Protein AF-A0AB38RHS0-F1 (afdb_monomer_lite)

Secondary structure (DSSP, 8-state):
-----EEEEEETTTEEEEEETTEEEEEETT-S-GGG-EEEETTTEEEEEEEETTEEEEEEEEEPTTS-EE--STTSEEEE-GGGHHHHHHHHHHHHHTT-

Foldseek 3Di:
DPPFDWDWADFDPFWIWIDTLQKIWIGGNPDPDPVQIDMDGLVFKDWDWDQDPQGIKIAIAGQDPVRDGDGDGPPRIDHGGNVRVVVVVVVVVVSNVSVD

Structure (mmCIF, N/CA/C/O backbone):
data_AF-A0AB38RHS0-F1
#
_entry.id   AF-A0AB38RHS0-F1
#
loop_
_atom_site.group_PDB
_atom_site.id
_atom_site.type_symbol
_atom_site.label_atom_id
_atom_site.label_alt_id
_atom_site.label_comp_id
_atom_site.label_asym_id
_atom_site.label_entity_id
_atom_site.label_seq_id
_atom_site.pdbx_PDB_ins_code
_atom_site.Cartn_x
_atom_site.Cartn_y
_atom_site.Cartn_z
_atom_site.occupancy
_atom_site.B_iso_or_equiv
_atom_site.auth_seq_id
_atom_site.auth_comp_id
_atom_site.auth_asym_id
_atom_site.auth_atom_id
_atom_site.pdbx_PDB_model_num
ATOM 1 N N . MET A 1 1 ? -4.666 -15.987 -22.564 1.00 50.75 1 MET A N 1
ATOM 2 C CA . MET A 1 1 ? -4.497 -14.606 -22.066 1.00 50.75 1 MET A CA 1
ATOM 3 C C . MET A 1 1 ? -4.471 -14.702 -20.555 1.00 50.75 1 MET A C 1
ATOM 5 O O . MET A 1 1 ? -5.366 -15.345 -20.026 1.00 50.75 1 MET A O 1
ATOM 9 N N . ALA A 1 2 ? -3.442 -14.185 -19.881 1.00 59.91 2 ALA A N 1
ATOM 10 C CA . ALA A 1 2 ? -3.503 -14.080 -18.425 1.00 59.91 2 ALA A CA 1
ATOM 11 C C . ALA A 1 2 ? -4.644 -13.111 -18.089 1.00 59.91 2 ALA A C 1
ATOM 13 O O . ALA A 1 2 ? -4.703 -12.017 -18.653 1.00 59.91 2 ALA A O 1
ATOM 14 N N . GLU A 1 3 ? -5.595 -13.551 -17.271 1.00 74.12 3 GLU A N 1
ATOM 15 C CA . GLU A 1 3 ? -6.709 -12.716 -16.837 1.00 74.12 3 GLU A CA 1
ATOM 16 C C . GLU A 1 3 ? -6.153 -11.484 -16.115 1.00 74.12 3 GLU A C 1
ATOM 18 O O . GLU A 1 3 ? -5.253 -11.591 -15.276 1.00 74.12 3 GLU A O 1
ATOM 23 N N . ARG A 1 4 ? -6.636 -10.293 -16.485 1.00 81.69 4 ARG A N 1
ATOM 24 C CA . ARG A 1 4 ? -6.210 -9.049 -15.845 1.00 81.69 4 ARG A CA 1
ATOM 25 C C . ARG A 1 4 ? -6.693 -9.082 -14.400 1.00 81.69 4 ARG A C 1
ATOM 27 O O . ARG A 1 4 ? -7.875 -8.893 -14.137 1.00 81.69 4 ARG A O 1
ATOM 34 N N . ARG A 1 5 ? -5.774 -9.337 -13.472 1.00 84.69 5 ARG A N 1
ATOM 35 C CA . ARG A 1 5 ? -6.098 -9.417 -12.051 1.00 84.69 5 ARG A CA 1
ATOM 36 C C . ARG A 1 5 ? -6.520 -8.048 -11.528 1.00 84.69 5 ARG A C 1
ATOM 38 O O . ARG A 1 5 ? -5.749 -7.106 -11.647 1.00 84.69 5 ARG A O 1
ATOM 45 N N . TYR A 1 6 ? -7.708 -7.951 -10.949 1.00 93.38 6 TYR A N 1
ATOM 46 C CA . TYR A 1 6 ? -8.202 -6.725 -10.332 1.00 93.38 6 TYR A CA 1
ATOM 47 C C . TYR A 1 6 ? -8.681 -7.022 -8.912 1.00 93.38 6 TYR A C 1
ATOM 49 O O . TYR A 1 6 ? -9.491 -7.928 -8.713 1.00 93.38 6 TYR A O 1
ATOM 57 N N . LEU A 1 7 ? -8.163 -6.288 -7.929 1.00 95.38 7 LEU A N 1
ATOM 58 C CA . LEU A 1 7 ? -8.552 -6.403 -6.524 1.00 95.38 7 LEU A CA 1
ATOM 59 C C . LEU A 1 7 ? -8.528 -5.026 -5.864 1.00 95.38 7 LEU A C 1
ATOM 61 O O . LEU A 1 7 ? -7.585 -4.264 -6.061 1.00 95.38 7 LEU A O 1
ATOM 65 N N . GLU A 1 8 ? -9.525 -4.741 -5.033 1.00 96.38 8 GLU A N 1
ATOM 66 C CA . GLU A 1 8 ? -9.616 -3.507 -4.256 1.00 96.38 8 GLU A CA 1
ATOM 67 C C . GLU A 1 8 ? -9.801 -3.828 -2.769 1.00 96.38 8 GLU A C 1
ATOM 69 O O . GLU A 1 8 ? -10.573 -4.718 -2.407 1.00 96.38 8 GLU A O 1
ATOM 74 N N . VAL A 1 9 ? -9.120 -3.078 -1.901 1.00 96.56 9 VAL A N 1
ATOM 75 C CA . VAL A 1 9 ? -9.391 -3.051 -0.461 1.00 96.56 9 VAL A CA 1
ATOM 76 C C . VAL A 1 9 ? -9.506 -1.608 0.025 1.00 96.56 9 VAL A C 1
ATOM 78 O O . VAL A 1 9 ? -8.705 -0.745 -0.332 1.00 96.56 9 VAL A O 1
ATOM 81 N N . THR A 1 10 ? -10.512 -1.337 0.856 1.00 95.69 10 THR A N 1
ATOM 82 C CA . THR A 1 10 ? -10.663 -0.047 1.545 1.00 95.69 10 THR A CA 1
ATOM 83 C C . THR A 1 10 ? -10.079 -0.149 2.955 1.00 95.69 10 THR A C 1
ATOM 85 O O . THR A 1 10 ? -10.358 -1.102 3.680 1.00 95.69 10 THR A O 1
ATOM 88 N N . VAL A 1 11 ? -9.269 0.836 3.343 1.00 93.19 11 VAL A N 1
ATOM 89 C CA . VAL A 1 11 ? -8.648 0.962 4.666 1.00 93.19 11 VAL A CA 1
ATOM 90 C C . VAL A 1 11 ? -9.215 2.191 5.372 1.00 93.19 11 VAL A C 1
ATOM 92 O O . VAL A 1 11 ? -9.113 3.318 4.876 1.00 93.19 11 VAL A O 1
ATOM 95 N N . GLY A 1 12 ? -9.800 1.979 6.552 1.00 89.88 12 GLY A N 1
ATOM 96 C CA . GLY A 1 12 ? -10.559 3.008 7.252 1.00 89.88 12 GLY A CA 1
ATOM 97 C C . GLY A 1 12 ? -11.711 3.528 6.391 1.00 89.88 12 GLY A C 1
ATOM 98 O O . GLY A 1 12 ? -12.413 2.758 5.739 1.00 89.88 12 GLY A O 1
ATOM 99 N N . THR A 1 13 ? -11.906 4.846 6.373 1.00 88.06 13 THR A N 1
ATOM 100 C CA . THR A 1 13 ? -13.009 5.476 5.627 1.00 88.06 13 THR A CA 1
ATOM 101 C C . THR A 1 13 ? -12.611 5.962 4.232 1.00 88.06 13 THR A C 1
ATOM 103 O O . THR A 1 13 ? -13.471 6.093 3.361 1.00 88.06 13 THR A O 1
ATOM 106 N N . ASN A 1 14 ? -11.323 6.253 4.014 1.00 90.50 14 ASN A N 1
ATOM 107 C CA . ASN A 1 14 ? -10.900 7.113 2.904 1.00 90.50 14 ASN A CA 1
ATOM 108 C C . ASN A 1 14 ? -9.812 6.510 2.015 1.00 90.50 14 ASN A C 1
ATOM 110 O O . ASN A 1 14 ? -9.664 6.960 0.883 1.00 90.50 14 ASN A O 1
ATOM 114 N N . ILE A 1 15 ? -9.044 5.527 2.490 1.00 93.50 15 ILE A N 1
ATOM 115 C CA . ILE A 1 15 ? -7.931 4.983 1.709 1.00 93.50 15 ILE A CA 1
ATOM 116 C C . ILE A 1 15 ? -8.419 3.788 0.901 1.00 93.50 15 ILE A C 1
ATOM 118 O O . ILE A 1 15 ? -9.018 2.870 1.452 1.00 93.50 15 ILE A O 1
ATOM 122 N N . VAL A 1 16 ? -8.139 3.786 -0.397 1.00 94.25 16 VAL A N 1
ATOM 123 C CA . VAL A 1 16 ? -8.438 2.671 -1.298 1.00 94.25 16 VAL A CA 1
ATOM 124 C C . VAL A 1 16 ? -7.132 2.172 -1.891 1.00 94.25 16 VAL A C 1
ATOM 126 O O . VAL A 1 16 ? -6.357 2.955 -2.436 1.00 94.25 16 VAL A O 1
ATOM 129 N N . MET A 1 17 ? -6.882 0.874 -1.777 1.00 95.44 17 MET A N 1
ATOM 130 C CA . MET A 1 17 ? -5.727 0.214 -2.368 1.00 95.44 17 MET A CA 1
ATOM 131 C C . MET A 1 17 ? -6.206 -0.703 -3.484 1.00 95.44 17 MET A C 1
ATOM 133 O O . MET A 1 17 ? -7.088 -1.532 -3.264 1.00 95.44 17 MET A O 1
ATOM 137 N N . VAL A 1 18 ? -5.620 -0.556 -4.666 1.00 96.19 18 VAL A N 1
ATOM 138 C CA . VAL A 1 18 ? -5.995 -1.313 -5.862 1.00 96.19 18 VAL A CA 1
ATOM 139 C C . VAL A 1 18 ? -4.786 -2.091 -6.352 1.00 96.19 18 VAL A C 1
ATOM 141 O O . VAL A 1 18 ? -3.700 -1.533 -6.480 1.00 96.19 18 VAL A O 1
ATOM 144 N N . LEU A 1 19 ? -4.972 -3.378 -6.621 1.00 96.38 19 LEU A N 1
ATOM 145 C CA . LEU A 1 19 ? -4.077 -4.178 -7.442 1.00 96.38 19 LEU A CA 1
ATOM 146 C C . LEU A 1 19 ? -4.725 -4.286 -8.818 1.00 96.38 19 LEU A C 1
ATOM 148 O O . LEU A 1 19 ? -5.733 -4.970 -8.979 1.00 96.38 19 LEU A O 1
ATOM 152 N N . ASP A 1 20 ? -4.128 -3.618 -9.794 1.00 94.50 20 ASP A N 1
ATOM 153 C CA . ASP A 1 20 ? -4.518 -3.678 -11.193 1.00 94.50 20 ASP A CA 1
ATOM 154 C C . ASP A 1 20 ? -3.389 -4.320 -12.001 1.00 94.50 20 ASP A C 1
ATOM 156 O O . ASP A 1 20 ? -2.357 -3.713 -12.301 1.00 94.50 20 ASP A O 1
ATOM 160 N N . HIS A 1 21 ? -3.579 -5.596 -12.318 1.00 92.38 21 HIS A N 1
ATOM 161 C CA . HIS A 1 21 ? -2.643 -6.480 -12.992 1.00 92.38 21 HIS A CA 1
ATOM 162 C C . HIS A 1 21 ? -1.297 -6.585 -12.262 1.00 92.38 21 HIS A C 1
ATOM 164 O O . HIS A 1 21 ? -1.102 -7.467 -11.430 1.00 92.38 21 HIS A O 1
ATOM 170 N N . ARG A 1 22 ? -0.369 -5.675 -12.567 1.00 94.50 22 ARG A N 1
ATOM 171 C CA . ARG A 1 22 ? 0.990 -5.615 -12.010 1.00 94.50 22 ARG A CA 1
ATOM 172 C C . ARG A 1 22 ? 1.288 -4.293 -11.318 1.00 94.50 22 ARG A C 1
ATOM 174 O O . ARG A 1 22 ? 2.443 -3.965 -11.047 1.00 94.50 22 ARG A O 1
ATOM 181 N N . THR A 1 23 ? 0.261 -3.511 -11.032 1.00 94.56 23 THR A N 1
ATOM 182 C CA . THR A 1 23 ? 0.400 -2.198 -10.425 1.00 94.56 23 THR A CA 1
ATOM 183 C C . THR A 1 23 ? -0.425 -2.130 -9.154 1.00 94.56 23 THR A C 1
ATOM 185 O O . THR A 1 23 ? -1.597 -2.486 -9.149 1.00 94.56 23 THR A O 1
ATOM 188 N N . VAL A 1 24 ? 0.208 -1.680 -8.074 1.00 94.81 24 VAL A N 1
ATOM 189 C CA . VAL A 1 24 ? -0.464 -1.309 -6.833 1.00 94.81 24 VAL A CA 1
ATOM 190 C C . VAL A 1 24 ? -0.643 0.195 -6.825 1.00 94.81 24 VAL A C 1
ATOM 192 O O . VAL A 1 24 ? 0.325 0.935 -7.010 1.00 94.81 24 VAL A O 1
ATOM 195 N N . GLU A 1 25 ? -1.863 0.636 -6.577 1.00 93.69 25 GLU A N 1
ATOM 196 C CA . GLU A 1 25 ? -2.238 2.038 -6.471 1.00 93.69 25 GLU A CA 1
ATOM 197 C C . GLU A 1 25 ? -2.858 2.302 -5.106 1.00 93.69 25 GLU A C 1
ATOM 199 O O . GLU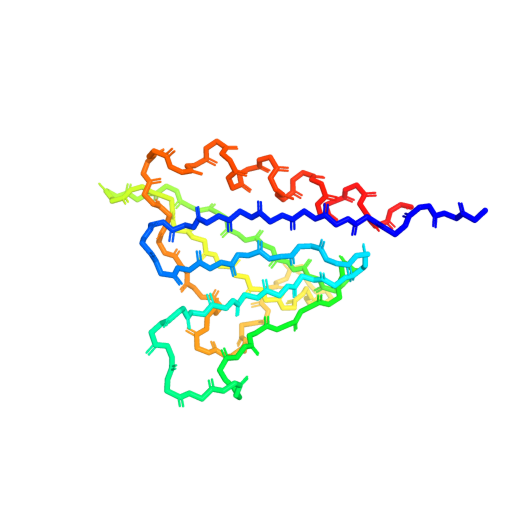 A 1 25 ? -3.608 1.478 -4.585 1.00 93.69 25 GLU A O 1
ATOM 204 N N . VAL A 1 26 ? -2.540 3.451 -4.519 1.00 93.38 26 VAL A N 1
ATOM 205 C CA . VAL A 1 26 ? -3.110 3.897 -3.249 1.00 93.38 26 VAL A CA 1
ATOM 206 C C . VAL A 1 26 ? -3.744 5.263 -3.458 1.00 93.38 26 VAL A C 1
ATOM 208 O O . VAL A 1 26 ? -3.054 6.246 -3.738 1.00 93.38 26 VAL A O 1
ATOM 211 N N . PHE A 1 27 ? -5.062 5.303 -3.299 1.00 91.31 27 PHE A N 1
ATOM 212 C CA . PHE A 1 27 ? -5.905 6.482 -3.422 1.00 91.31 27 PHE A CA 1
ATOM 213 C C . PHE A 1 27 ? -6.363 6.949 -2.042 1.00 91.31 27 PHE A C 1
ATOM 215 O O . PHE A 1 27 ? -6.636 6.137 -1.158 1.00 91.31 27 PHE A O 1
ATOM 222 N N . ASP A 1 28 ? -6.508 8.260 -1.877 1.00 89.31 28 ASP A N 1
ATOM 223 C CA . ASP A 1 28 ? -7.227 8.857 -0.756 1.00 89.31 28 ASP A CA 1
ATOM 224 C C . ASP A 1 28 ? -8.465 9.570 -1.308 1.00 89.31 28 ASP A C 1
ATOM 226 O O . ASP A 1 28 ? -8.350 10.509 -2.093 1.00 89.31 28 ASP A O 1
ATOM 230 N N . ARG A 1 29 ? -9.656 9.126 -0.897 1.00 88.12 29 ARG A N 1
ATOM 231 C CA . ARG A 1 29 ? -10.956 9.696 -1.296 1.00 88.12 29 ARG A CA 1
ATOM 232 C C . ARG A 1 29 ? -11.131 11.152 -0.865 1.00 88.12 29 ARG A C 1
ATOM 234 O O . ARG A 1 29 ? -12.048 11.814 -1.336 1.00 88.12 29 ARG A O 1
ATOM 241 N N . THR A 1 30 ? -10.281 11.634 0.035 1.00 86.88 30 THR A N 1
ATOM 242 C CA . THR A 1 30 ? -10.272 13.020 0.510 1.00 86.88 30 THR A CA 1
ATOM 243 C C . THR A 1 30 ? -9.185 13.876 -0.132 1.00 86.88 30 THR A C 1
ATOM 245 O O . THR A 1 30 ? -9.144 15.078 0.124 1.00 86.88 30 THR A O 1
ATOM 248 N N . ALA A 1 31 ? -8.318 13.291 -0.969 1.00 83.44 31 ALA A N 1
ATOM 249 C CA . ALA A 1 31 ? -7.292 14.047 -1.675 1.00 83.44 31 ALA A CA 1
ATOM 250 C C . ALA A 1 31 ? -7.926 15.084 -2.610 1.00 83.44 31 ALA A C 1
ATOM 252 O O . ALA A 1 31 ? -8.864 14.793 -3.353 1.00 83.44 31 ALA A O 1
ATOM 253 N N . ALA A 1 32 ? -7.370 16.295 -2.606 1.00 78.50 32 ALA A N 1
ATOM 254 C CA . ALA A 1 32 ? -7.828 17.386 -3.464 1.00 78.50 32 ALA A CA 1
ATOM 255 C C . ALA A 1 32 ? -7.325 17.254 -4.916 1.00 78.50 32 ALA A C 1
ATOM 257 O O . ALA A 1 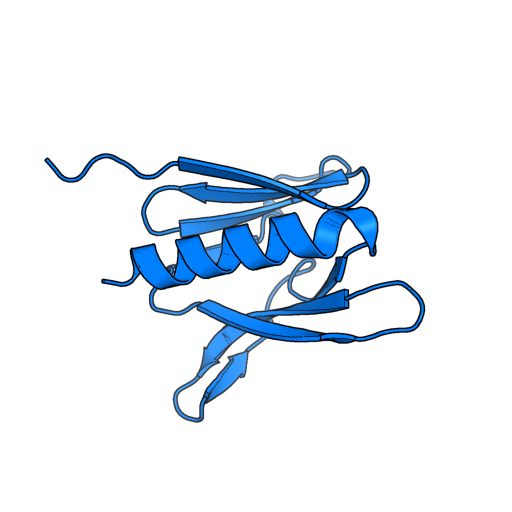32 ? -7.786 17.978 -5.797 1.00 78.50 32 ALA A O 1
ATOM 258 N N . SER A 1 33 ? -6.367 16.353 -5.170 1.00 74.12 33 SER A N 1
ATOM 259 C CA . SER A 1 33 ? -5.735 16.155 -6.474 1.00 74.12 33 SER A CA 1
ATOM 260 C C . SER A 1 33 ? -5.393 14.689 -6.737 1.00 74.12 33 SER A C 1
ATOM 262 O O . SER A 1 33 ? -4.962 13.954 -5.849 1.00 74.12 33 SER A O 1
ATOM 264 N N . THR A 1 34 ? -5.488 14.282 -8.003 1.00 71.69 34 THR A N 1
ATOM 265 C CA . THR A 1 34 ? -5.062 12.960 -8.489 1.00 71.69 34 THR A CA 1
ATOM 266 C C . THR A 1 34 ? -3.541 12.785 -8.507 1.00 71.69 34 THR A C 1
ATOM 268 O O . THR A 1 34 ? -3.058 11.657 -8.567 1.00 71.69 34 THR A O 1
ATOM 271 N N . SER A 1 35 ? -2.765 13.869 -8.395 1.00 69.94 35 SER A N 1
ATOM 272 C CA . SER A 1 35 ? -1.302 13.808 -8.250 1.00 69.94 35 SER A CA 1
ATOM 273 C C . SER A 1 35 ? -0.844 13.186 -6.924 1.00 69.94 35 SER A C 1
ATOM 275 O O . SER A 1 35 ? 0.342 12.929 -6.745 1.00 69.94 35 SER A O 1
ATOM 277 N N . GLU A 1 36 ? -1.764 12.965 -5.982 1.00 72.44 36 GLU A N 1
ATOM 278 C CA . GLU A 1 36 ? -1.488 12.346 -4.681 1.00 72.44 36 GLU A CA 1
ATOM 279 C C . GLU A 1 36 ? -1.615 10.815 -4.692 1.00 72.44 36 GLU A C 1
ATOM 281 O O . GLU A 1 36 ? -1.367 10.172 -3.669 1.00 72.44 36 GLU A O 1
ATOM 286 N N . VAL A 1 37 ? -1.973 10.225 -5.840 1.00 84.25 37 VAL A N 1
ATOM 287 C CA . VAL A 1 37 ? -2.021 8.771 -6.013 1.00 84.25 37 VAL A CA 1
ATOM 288 C C . VAL A 1 37 ? -0.604 8.219 -6.013 1.00 84.25 37 VAL A C 1
ATOM 290 O O . VAL A 1 37 ? 0.227 8.573 -6.851 1.00 84.25 37 VAL A O 1
ATOM 293 N N . ALA A 1 38 ? -0.333 7.317 -5.076 1.00 89.38 38 ALA A N 1
ATOM 294 C CA . ALA A 1 38 ? 0.936 6.614 -5.024 1.00 89.38 38 ALA A CA 1
ATOM 295 C C . ALA A 1 38 ? 0.820 5.290 -5.785 1.00 89.38 38 ALA A C 1
ATOM 297 O O . ALA A 1 38 ? -0.149 4.550 -5.607 1.00 89.38 38 ALA A O 1
ATOM 298 N N . ARG A 1 39 ? 1.797 5.005 -6.649 1.00 91.50 39 ARG A N 1
ATOM 299 C CA . ARG A 1 39 ? 1.765 3.865 -7.566 1.00 91.50 39 ARG A CA 1
ATOM 300 C C . ARG A 1 39 ? 3.089 3.113 -7.545 1.00 91.50 39 ARG A C 1
ATOM 302 O O . ARG A 1 39 ? 4.151 3.726 -7.637 1.00 91.50 39 ARG A O 1
ATOM 309 N N . TRP A 1 40 ? 3.017 1.785 -7.507 1.00 93.19 40 TRP A N 1
ATOM 310 C CA . TRP A 1 40 ? 4.178 0.897 -7.550 1.00 93.19 40 TRP A CA 1
ATOM 311 C C . TRP A 1 40 ? 3.941 -0.283 -8.484 1.00 93.19 40 TRP A C 1
ATOM 313 O O . TRP A 1 40 ? 2.849 -0.842 -8.529 1.00 93.19 40 TRP A O 1
ATOM 323 N N . HIS A 1 41 ? 4.981 -0.711 -9.197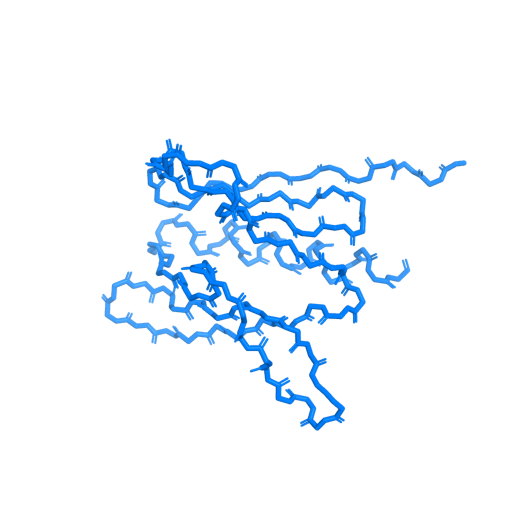 1.00 93.81 41 HIS A N 1
ATOM 324 C CA . HIS A 1 41 ? 4.957 -1.995 -9.895 1.00 93.81 41 HIS A CA 1
ATOM 325 C C . HIS A 1 41 ? 5.193 -3.137 -8.895 1.00 93.81 41 HIS A C 1
ATOM 327 O O . HIS A 1 41 ? 6.026 -3.004 -7.995 1.00 93.81 41 HIS A O 1
ATOM 333 N N . VAL A 1 42 ? 4.504 -4.272 -9.051 1.00 93.69 42 VAL A N 1
ATOM 334 C CA . VAL A 1 42 ? 4.592 -5.410 -8.113 1.00 93.69 42 VAL A CA 1
ATOM 335 C C . VAL A 1 42 ? 6.003 -5.986 -7.976 1.00 93.69 42 VAL A C 1
ATOM 337 O O . VAL A 1 42 ? 6.337 -6.509 -6.913 1.00 93.69 42 VAL A O 1
ATOM 340 N N . GLU A 1 43 ? 6.849 -5.857 -9.002 1.00 92.50 43 GLU A N 1
ATOM 341 C CA . GLU A 1 43 ? 8.251 -6.308 -8.960 1.00 92.50 43 GLU A CA 1
ATOM 342 C C . GLU A 1 43 ? 9.131 -5.415 -8.078 1.00 92.50 43 GLU A C 1
ATOM 344 O O . GLU A 1 43 ? 10.089 -5.892 -7.474 1.00 92.50 43 GLU A O 1
ATOM 349 N N . HIS A 1 44 ? 8.797 -4.128 -7.966 1.00 90.44 44 HIS A N 1
ATOM 350 C CA . HIS A 1 44 ? 9.608 -3.146 -7.243 1.00 90.44 44 HIS A CA 1
ATOM 351 C C . HIS A 1 44 ? 8.996 -2.751 -5.902 1.00 90.44 44 HIS A C 1
ATOM 353 O O . HIS A 1 44 ? 9.635 -2.037 -5.143 1.00 90.44 44 HIS A O 1
ATOM 359 N N . ILE A 1 45 ? 7.779 -3.188 -5.572 1.00 92.44 45 ILE A N 1
ATOM 360 C CA . ILE A 1 45 ? 7.137 -2.814 -4.309 1.00 92.44 45 ILE A CA 1
ATOM 361 C C . ILE A 1 45 ? 7.772 -3.543 -3.112 1.00 92.44 45 ILE A C 1
ATOM 363 O O . ILE A 1 45 ? 8.010 -4.755 -3.122 1.00 92.44 45 ILE A O 1
ATOM 367 N N . ALA A 1 46 ? 7.999 -2.811 -2.029 1.00 92.50 46 ALA A N 1
ATOM 368 C CA . ALA A 1 46 ? 8.288 -3.347 -0.710 1.00 92.50 46 ALA A CA 1
ATOM 369 C C . ALA A 1 46 ? 7.266 -2.825 0.297 1.00 92.50 46 ALA A C 1
ATOM 371 O O . ALA A 1 46 ? 6.832 -1.674 0.238 1.00 92.50 46 ALA A O 1
ATOM 372 N N . VAL A 1 47 ? 6.891 -3.699 1.227 1.00 92.94 47 VAL A N 1
ATOM 373 C CA . VAL A 1 47 ? 5.887 -3.420 2.249 1.00 92.94 47 VAL A CA 1
ATOM 374 C C . VAL A 1 47 ? 6.444 -3.865 3.586 1.00 92.94 47 VAL A C 1
ATOM 376 O O . VAL A 1 47 ? 6.941 -4.982 3.722 1.00 92.94 47 VAL A O 1
ATOM 379 N N . LYS A 1 48 ? 6.356 -2.988 4.581 1.00 92.69 48 LYS A N 1
ATOM 380 C CA . LYS A 1 48 ? 6.688 -3.290 5.969 1.00 92.69 48 LYS A CA 1
ATOM 381 C C . LYS A 1 48 ? 5.469 -3.037 6.828 1.00 92.69 48 LYS A C 1
ATOM 383 O O . LYS A 1 48 ? 4.946 -1.929 6.847 1.00 92.69 48 LYS A O 1
ATOM 388 N N . ALA A 1 49 ? 5.064 -4.056 7.567 1.00 92.38 49 ALA A N 1
ATOM 389 C CA . ALA A 1 49 ? 3.973 -3.977 8.516 1.00 92.38 49 ALA A CA 1
ATOM 390 C C . ALA A 1 49 ? 4.531 -4.057 9.941 1.00 92.38 49 ALA A C 1
ATOM 392 O O . ALA A 1 49 ? 5.384 -4.896 10.235 1.00 92.38 49 ALA A O 1
ATOM 393 N N . LYS A 1 50 ? 4.088 -3.161 10.822 1.00 92.69 50 LYS A N 1
ATOM 394 C CA . LYS A 1 50 ? 4.435 -3.171 12.246 1.00 92.69 50 LYS A CA 1
ATOM 395 C C . LYS A 1 50 ? 3.172 -2.992 13.087 1.00 92.69 50 LYS A C 1
ATOM 397 O O . LYS A 1 50 ? 2.461 -2.013 12.856 1.00 92.69 50 LYS A O 1
ATOM 402 N N . PRO A 1 51 ? 2.913 -3.855 14.081 1.00 91.62 51 PRO A N 1
ATOM 403 C CA . PRO A 1 51 ? 1.840 -3.622 15.041 1.00 91.62 51 PRO A CA 1
ATOM 404 C C . PRO A 1 51 ? 2.004 -2.275 15.753 1.00 91.62 51 PRO A C 1
ATOM 406 O O . PRO A 1 51 ? 3.122 -1.818 16.013 1.00 91.62 51 PRO A O 1
ATOM 409 N N . SER A 1 52 ? 0.888 -1.638 16.080 1.00 89.94 52 SER A N 1
ATOM 410 C CA . SER A 1 52 ? 0.820 -0.380 16.819 1.00 89.94 52 SER A CA 1
ATOM 411 C C . SER A 1 52 ? -0.396 -0.378 17.752 1.00 89.94 52 SER A C 1
ATOM 413 O O . SER A 1 52 ? -1.259 -1.247 17.669 1.00 89.94 52 SER A O 1
ATOM 415 N N . LYS A 1 53 ? -0.494 0.620 18.640 1.00 86.56 53 LYS A N 1
ATOM 416 C CA . LYS A 1 53 ? -1.649 0.759 19.548 1.00 86.56 53 LYS A CA 1
ATOM 417 C C . LYS A 1 53 ? -2.977 1.000 18.815 1.00 86.56 53 LYS A C 1
ATOM 419 O O . LYS A 1 53 ? -4.026 0.783 19.403 1.00 86.56 53 LYS A O 1
ATOM 424 N N . SER A 1 54 ? -2.927 1.470 17.569 1.00 86.19 54 SER A N 1
ATOM 425 C CA . SER A 1 54 ? -4.086 1.841 16.749 1.00 86.19 54 SER A CA 1
ATOM 426 C C . SER A 1 54 ? -4.302 0.896 15.559 1.00 86.19 54 SER A C 1
ATOM 428 O O . SER A 1 54 ? -4.874 1.314 14.558 1.00 86.19 54 SER A O 1
ATOM 430 N N . GLY A 1 55 ? -3.790 -0.337 15.638 1.00 89.69 55 GLY A N 1
ATOM 431 C CA . GLY A 1 55 ? -3.809 -1.321 14.550 1.00 89.69 55 GLY A CA 1
ATOM 432 C C . GLY A 1 55 ? -2.441 -1.483 13.894 1.00 89.69 55 GLY A C 1
ATOM 433 O O . GLY A 1 55 ? -1.407 -1.382 14.562 1.00 89.69 55 GLY A O 1
ATOM 434 N N . LEU A 1 56 ? -2.392 -1.685 12.584 1.00 92.69 56 LEU A N 1
ATOM 435 C CA . LEU A 1 56 ? -1.170 -2.024 11.859 1.00 92.69 56 LEU A CA 1
ATOM 436 C C . LEU A 1 56 ? -0.588 -0.802 11.135 1.00 92.69 56 LEU A C 1
ATOM 438 O O . LEU A 1 56 ? -1.202 -0.233 10.235 1.00 92.69 56 LEU A O 1
ATOM 442 N N . LYS A 1 57 ? 0.639 -0.403 11.483 1.00 93.38 57 LYS A N 1
ATOM 443 C CA . LYS A 1 57 ? 1.376 0.611 10.723 1.00 93.38 57 LYS A CA 1
ATOM 444 C C . LYS A 1 57 ? 2.002 -0.037 9.494 1.00 93.38 57 LYS A C 1
ATOM 446 O O . LYS A 1 57 ? 2.927 -0.843 9.617 1.00 93.38 57 LYS A O 1
ATOM 451 N N . LEU A 1 58 ? 1.529 0.353 8.320 1.00 93.31 58 LEU A N 1
ATOM 452 C CA . LEU A 1 58 ? 2.093 -0.031 7.036 1.00 93.31 58 LEU A CA 1
ATOM 453 C C . LEU A 1 58 ? 3.051 1.030 6.514 1.00 93.31 58 LEU A C 1
ATOM 455 O O . LEU A 1 58 ? 2.791 2.229 6.594 1.00 93.31 58 LEU A O 1
ATOM 459 N N . THR A 1 59 ? 4.142 0.576 5.915 1.00 93.56 59 THR A N 1
ATOM 460 C CA . THR A 1 59 ? 5.034 1.383 5.091 1.00 93.56 59 THR A CA 1
ATOM 461 C C . THR A 1 59 ? 5.163 0.724 3.727 1.00 93.56 59 THR A C 1
ATOM 463 O O . THR A 1 59 ? 5.513 -0.452 3.658 1.00 93.56 59 THR A O 1
ATOM 466 N N . ILE A 1 60 ? 4.872 1.470 2.666 1.00 93.06 60 ILE A N 1
ATOM 467 C CA . ILE A 1 60 ? 4.874 1.026 1.271 1.00 93.06 60 ILE A CA 1
ATOM 468 C C . ILE A 1 60 ? 5.888 1.880 0.513 1.00 93.06 60 ILE A C 1
ATOM 470 O O . ILE A 1 60 ? 5.921 3.100 0.666 1.00 93.06 60 ILE A O 1
ATOM 474 N N . GLY A 1 61 ? 6.726 1.254 -0.300 1.00 93.00 61 GLY A N 1
ATOM 475 C CA . GLY A 1 61 ? 7.720 1.970 -1.086 1.00 93.00 61 GLY A CA 1
ATOM 476 C C . GLY A 1 61 ? 8.380 1.091 -2.133 1.00 93.00 61 GLY A C 1
ATOM 477 O O . GLY A 1 61 ? 7.959 -0.040 -2.367 1.00 93.00 61 GLY A O 1
ATOM 478 N N . ASN A 1 62 ? 9.437 1.612 -2.747 1.00 91.44 62 ASN A N 1
ATOM 479 C CA . ASN A 1 62 ? 10.284 0.830 -3.637 1.00 91.44 62 ASN A CA 1
ATOM 480 C C . ASN A 1 62 ? 11.245 -0.036 -2.819 1.00 91.44 62 ASN A C 1
ATOM 482 O O . ASN A 1 62 ? 11.859 0.438 -1.863 1.00 91.44 62 ASN A O 1
ATOM 486 N N . ARG A 1 63 ? 11.402 -1.292 -3.221 1.00 90.19 63 ARG A N 1
ATOM 487 C CA . ARG A 1 63 ? 12.467 -2.179 -2.774 1.00 90.19 63 ARG A CA 1
ATOM 488 C C . ARG A 1 63 ? 13.785 -1.693 -3.361 1.00 90.19 63 ARG A C 1
ATOM 490 O O . ARG A 1 63 ? 13.901 -1.542 -4.575 1.00 90.19 63 ARG A O 1
ATOM 497 N N . LEU A 1 64 ? 14.763 -1.462 -2.499 1.00 88.62 64 LEU A N 1
ATOM 498 C CA . LEU A 1 64 ? 16.136 -1.173 -2.890 1.00 88.62 64 LEU A CA 1
ATOM 499 C C . LEU A 1 64 ? 16.966 -2.462 -2.962 1.00 88.62 64 LEU A C 1
ATOM 501 O O . LEU A 1 64 ? 16.531 -3.525 -2.523 1.00 88.62 64 LEU A O 1
ATOM 505 N N . ALA A 1 65 ? 18.165 -2.369 -3.541 1.00 88.44 65 ALA A N 1
ATOM 506 C CA . ALA A 1 65 ? 19.058 -3.515 -3.734 1.00 88.44 65 ALA A CA 1
ATOM 507 C C . ALA A 1 65 ? 19.538 -4.157 -2.416 1.00 88.44 65 ALA A C 1
ATOM 509 O O . ALA A 1 65 ? 19.937 -5.315 -2.411 1.00 88.44 65 ALA A O 1
ATOM 510 N N . ASP A 1 66 ? 19.491 -3.416 -1.309 1.00 90.19 66 ASP A N 1
ATOM 511 C CA . ASP A 1 66 ? 19.821 -3.865 0.048 1.00 90.19 66 ASP A CA 1
ATOM 512 C C . ASP A 1 66 ? 18.584 -4.339 0.841 1.00 90.19 66 ASP A C 1
ATOM 514 O O . ASP A 1 66 ? 18.618 -4.400 2.070 1.00 90.19 66 ASP A O 1
ATOM 518 N N . ASP A 1 67 ? 17.471 -4.614 0.150 1.00 81.31 67 ASP A N 1
ATOM 519 C CA . ASP A 1 67 ? 16.148 -4.924 0.713 1.00 81.31 67 ASP A CA 1
ATOM 520 C C . ASP A 1 67 ? 15.540 -3.823 1.603 1.00 81.31 67 ASP A C 1
ATOM 522 O O . ASP A 1 67 ? 14.472 -4.008 2.204 1.00 81.31 67 ASP A O 1
ATOM 526 N N . SER A 1 68 ? 16.156 -2.639 1.662 1.00 87.12 68 SER A N 1
ATOM 527 C CA . SER A 1 68 ? 15.551 -1.488 2.320 1.00 87.12 68 SER A CA 1
ATOM 528 C C . SER A 1 68 ? 14.385 -0.925 1.497 1.00 87.12 68 SER A C 1
ATOM 530 O O . SER A 1 68 ? 14.184 -1.247 0.321 1.00 87.12 68 SER A O 1
ATOM 532 N N . ILE A 1 69 ? 13.553 -0.108 2.149 1.00 90.12 69 ILE A N 1
ATOM 533 C CA . ILE A 1 69 ? 12.359 0.477 1.534 1.00 90.12 69 ILE A CA 1
ATOM 534 C C . ILE A 1 69 ? 12.604 1.962 1.299 1.00 90.12 69 ILE A C 1
ATOM 536 O O . ILE A 1 69 ? 12.657 2.743 2.250 1.00 90.12 69 ILE A O 1
ATOM 540 N N . ALA A 1 70 ? 12.686 2.355 0.031 1.00 87.81 70 ALA A N 1
ATOM 541 C CA . ALA A 1 70 ? 12.641 3.748 -0.377 1.00 87.81 70 ALA A CA 1
ATOM 542 C C . ALA A 1 70 ? 11.192 4.237 -0.396 1.00 87.81 70 ALA A C 1
ATOM 544 O O . ALA A 1 70 ? 10.380 3.859 -1.243 1.00 87.81 70 ALA A O 1
ATOM 545 N N . VAL A 1 71 ? 10.881 5.099 0.561 1.00 84.25 71 VAL A N 1
ATOM 546 C CA . VAL A 1 71 ? 9.583 5.750 0.705 1.00 84.25 71 VAL A CA 1
ATOM 547 C C . VAL A 1 71 ? 9.588 7.037 -0.117 1.00 84.25 71 VAL A C 1
ATOM 549 O O . VAL A 1 71 ? 10.383 7.936 0.143 1.00 84.25 71 VAL A O 1
ATOM 552 N N . ALA A 1 72 ? 8.678 7.139 -1.083 1.00 68.00 72 ALA A N 1
ATOM 553 C CA . ALA A 1 72 ? 8.417 8.367 -1.823 1.00 68.00 72 ALA A CA 1
ATOM 554 C C . ALA A 1 72 ? 6.902 8.584 -1.930 1.00 68.00 72 ALA A C 1
ATOM 556 O O . ALA A 1 72 ? 6.167 7.675 -2.311 1.00 68.00 72 ALA A O 1
ATOM 557 N N . GLY A 1 73 ? 6.448 9.791 -1.589 1.00 66.44 73 GLY A N 1
ATOM 558 C CA . GLY A 1 73 ? 5.054 10.212 -1.731 1.00 66.44 73 GLY A CA 1
ATOM 559 C C . GLY A 1 73 ? 4.234 10.218 -0.429 1.00 66.44 73 GLY A C 1
ATOM 560 O O . GLY A 1 73 ? 4.598 9.575 0.559 1.00 66.44 73 GLY A O 1
ATOM 561 N N . PRO A 1 74 ? 3.101 10.947 -0.422 1.00 67.62 74 PRO A N 1
ATOM 562 C CA . PRO A 1 74 ? 2.299 11.219 0.776 1.00 67.62 74 PRO A CA 1
ATOM 563 C C . PRO A 1 74 ? 1.648 9.975 1.403 1.00 67.62 74 PRO A C 1
ATOM 565 O O . PRO A 1 74 ? 1.230 10.021 2.557 1.00 67.62 74 PRO A O 1
ATOM 568 N N . ARG A 1 75 ? 1.570 8.851 0.676 1.00 77.56 75 ARG A N 1
ATOM 569 C CA . ARG A 1 75 ? 0.851 7.626 1.090 1.00 77.56 75 ARG A CA 1
ATOM 570 C C . ARG A 1 75 ? 1.740 6.405 1.272 1.00 77.56 75 ARG A C 1
ATOM 572 O O . ARG A 1 75 ? 1.264 5.279 1.362 1.00 77.56 75 ARG A O 1
ATOM 579 N N . ALA A 1 76 ? 3.037 6.639 1.396 1.00 81.62 76 ALA A N 1
ATOM 580 C CA . ALA A 1 76 ? 4.004 5.601 1.702 1.00 81.6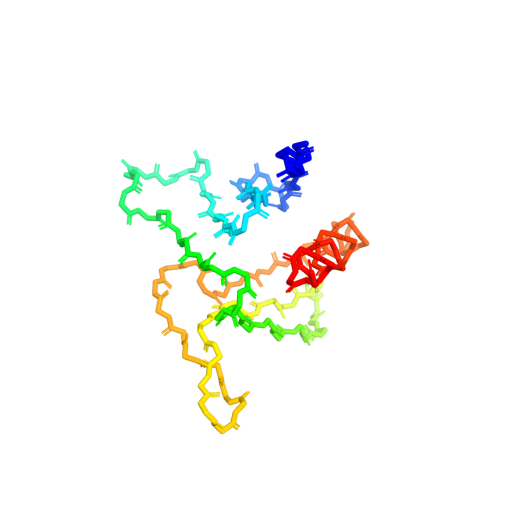2 76 ALA A CA 1
ATOM 581 C C . ALA A 1 76 ? 3.943 5.118 3.164 1.00 81.62 76 ALA A C 1
ATOM 583 O O . ALA A 1 76 ? 4.577 4.123 3.498 1.00 81.62 76 ALA A O 1
ATOM 584 N N . SER A 1 77 ? 3.195 5.783 4.054 1.00 88.12 77 SER A N 1
ATOM 585 C CA . SER A 1 77 ? 2.924 5.297 5.411 1.00 88.12 77 SER A CA 1
ATOM 586 C C . SER A 1 77 ? 1.437 5.414 5.729 1.00 88.12 77 SER A C 1
ATOM 588 O O . SER A 1 77 ? 0.868 6.496 5.624 1.00 88.12 77 SER A O 1
ATOM 590 N N . LEU A 1 78 ? 0.827 4.313 6.163 1.00 90.44 78 LEU A N 1
ATOM 591 C CA . LEU A 1 78 ? -0.600 4.216 6.472 1.00 90.44 78 LEU A CA 1
ATOM 592 C C . LEU A 1 78 ? -0.790 3.562 7.843 1.00 90.44 78 LEU A C 1
ATOM 594 O O . LEU A 1 78 ? 0.010 2.720 8.253 1.00 90.44 78 LEU A O 1
ATOM 598 N N . THR A 1 79 ? -1.864 3.928 8.533 1.00 92.81 79 THR A N 1
ATOM 599 C CA . THR A 1 79 ? -2.335 3.207 9.718 1.00 92.81 79 THR A CA 1
ATOM 600 C C . THR A 1 79 ? -3.586 2.444 9.319 1.00 92.81 79 THR A C 1
ATOM 602 O O . THR A 1 79 ? -4.572 3.053 8.914 1.00 92.81 79 THR A O 1
ATOM 605 N N . VAL A 1 80 ? -3.526 1.121 9.405 1.00 94.38 80 VAL A N 1
ATOM 606 C CA . VAL A 1 80 ? -4.639 0.218 9.121 1.00 94.38 80 VAL A CA 1
ATOM 607 C C . VAL A 1 80 ? -5.370 -0.053 10.434 1.00 94.38 80 VAL A C 1
ATOM 609 O O . VAL A 1 80 ? -4.734 -0.553 11.365 1.00 94.38 80 VAL A O 1
ATOM 612 N N . PRO A 1 81 ? -6.667 0.273 10.535 1.00 94.75 81 PRO A N 1
ATOM 613 C CA . PRO A 1 81 ? -7.471 -0.083 11.697 1.00 94.75 81 PRO A CA 1
ATOM 614 C C . PRO A 1 81 ? -7.529 -1.607 11.905 1.00 94.75 81 PRO A C 1
ATOM 616 O O . PRO A 1 81 ? -7.513 -2.339 10.908 1.00 94.75 81 PRO A O 1
ATOM 619 N N . PRO A 1 82 ? -7.632 -2.101 13.154 1.00 94.25 82 PRO A N 1
ATOM 620 C CA . PRO A 1 82 ? -7.677 -3.536 13.455 1.00 94.25 82 PRO A CA 1
ATOM 621 C C . PRO A 1 82 ? -8.701 -4.322 12.622 1.00 94.25 82 PRO A C 1
ATOM 623 O O . PRO A 1 82 ? -8.417 -5.417 12.143 1.00 94.25 82 PRO A O 1
ATOM 626 N N . GLU A 1 83 ? -9.877 -3.743 12.382 1.00 94.44 83 GLU A N 1
ATOM 627 C CA . GLU A 1 83 ? -10.964 -4.333 11.599 1.00 94.44 83 GLU A CA 1
ATOM 628 C C . GLU A 1 83 ? -10.625 -4.545 10.113 1.00 94.44 83 GLU A C 1
ATOM 630 O O . GLU A 1 83 ? -11.270 -5.351 9.443 1.00 94.44 83 GLU A O 1
ATOM 635 N N . ASN A 1 84 ? -9.610 -3.854 9.585 1.00 95.69 84 ASN A N 1
ATOM 636 C CA . ASN A 1 84 ? -9.168 -3.984 8.197 1.00 95.69 84 ASN A CA 1
ATOM 637 C C . ASN A 1 84 ? -7.893 -4.828 8.039 1.00 95.69 84 ASN A C 1
ATOM 639 O O . ASN A 1 84 ? -7.514 -5.123 6.906 1.00 95.69 84 ASN A O 1
ATOM 643 N N . GLU A 1 85 ? -7.229 -5.235 9.129 1.00 94.31 85 GLU A N 1
ATOM 644 C CA . GLU A 1 85 ? -5.923 -5.910 9.068 1.00 94.31 85 GLU A CA 1
ATOM 645 C C . GLU A 1 85 ? -5.956 -7.184 8.218 1.00 94.31 85 GLU A C 1
ATOM 647 O O . GLU A 1 85 ? -5.120 -7.351 7.331 1.00 94.31 85 GLU A O 1
ATOM 652 N N . ALA A 1 86 ? -6.952 -8.049 8.426 1.00 94.62 86 ALA A N 1
ATOM 653 C CA . ALA A 1 86 ? -7.076 -9.302 7.682 1.00 94.62 86 ALA A CA 1
ATOM 654 C C . ALA A 1 86 ? -7.247 -9.072 6.168 1.00 94.62 86 ALA A C 1
ATOM 656 O O . ALA A 1 86 ? -6.609 -9.747 5.363 1.00 94.62 86 ALA A O 1
ATOM 657 N N . ALA A 1 87 ? -8.064 -8.089 5.778 1.00 95.88 87 ALA A N 1
ATOM 658 C CA . ALA A 1 87 ? -8.302 -7.761 4.373 1.00 95.88 87 ALA A CA 1
ATOM 659 C C . ALA A 1 87 ? -7.049 -7.179 3.701 1.00 95.88 87 ALA A C 1
ATOM 661 O O . ALA A 1 87 ? -6.732 -7.511 2.561 1.00 95.88 87 AL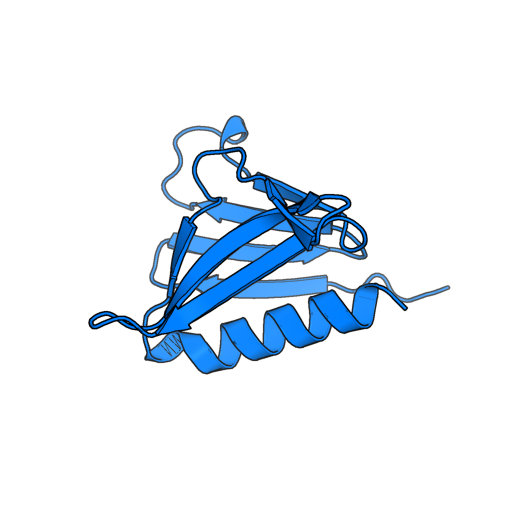A A O 1
ATOM 662 N N . VAL A 1 88 ? -6.303 -6.342 4.422 1.00 95.38 88 VAL A N 1
ATOM 663 C CA . VAL A 1 88 ? -5.045 -5.757 3.948 1.00 95.38 88 VAL A CA 1
ATOM 664 C C . VAL A 1 88 ? -3.941 -6.804 3.806 1.00 95.38 88 VAL A C 1
ATOM 666 O O . VAL A 1 88 ? -3.170 -6.752 2.847 1.00 95.38 88 VAL A O 1
ATOM 669 N N . ILE A 1 89 ? -3.853 -7.758 4.736 1.00 94.62 89 ILE A N 1
ATOM 670 C CA . ILE A 1 89 ? -2.910 -8.879 4.636 1.00 94.62 89 ILE A CA 1
ATOM 671 C C . ILE A 1 89 ? -3.232 -9.709 3.391 1.00 94.62 89 ILE A C 1
ATOM 673 O O . ILE A 1 89 ? -2.352 -9.894 2.552 1.00 94.62 89 ILE A O 1
ATOM 677 N N . ALA A 1 90 ? -4.499 -10.100 3.216 1.00 95.75 90 ALA A N 1
ATOM 678 C CA . ALA A 1 90 ? -4.943 -10.843 2.039 1.00 95.75 90 ALA A CA 1
ATOM 679 C C . ALA A 1 90 ? -4.655 -10.082 0.733 1.00 95.75 90 ALA A C 1
ATOM 681 O O . ALA A 1 90 ? -4.170 -10.667 -0.231 1.00 95.75 90 ALA A O 1
ATOM 682 N N . PHE A 1 91 ? -4.864 -8.761 0.706 1.00 96.38 91 PHE A N 1
ATOM 683 C CA . PHE A 1 91 ? -4.504 -7.931 -0.444 1.00 96.38 91 PHE A CA 1
ATOM 684 C C . PHE A 1 91 ? -3.015 -8.050 -0.800 1.00 96.38 91 PHE A C 1
ATOM 686 O O . PHE A 1 91 ? -2.668 -8.247 -1.965 1.00 96.38 91 PHE A O 1
ATOM 693 N N . PHE A 1 92 ? -2.115 -7.960 0.184 1.00 95.00 92 PHE A N 1
ATOM 694 C CA . PHE A 1 92 ? -0.678 -8.050 -0.083 1.00 95.00 92 PHE A CA 1
ATOM 695 C C . PHE A 1 92 ? -0.184 -9.464 -0.400 1.00 95.00 92 PHE A C 1
ATOM 697 O O . PHE A 1 92 ? 0.806 -9.595 -1.127 1.00 95.00 92 PHE A O 1
ATOM 704 N N . ASP A 1 93 ? -0.877 -10.504 0.061 1.00 94.62 93 ASP A N 1
ATOM 705 C CA . ASP A 1 93 ? -0.648 -11.870 -0.416 1.00 94.62 93 ASP A CA 1
ATOM 706 C C . ASP A 1 93 ? -0.936 -11.971 -1.921 1.00 94.62 93 ASP A C 1
ATOM 708 O O . ASP A 1 93 ? -0.143 -12.548 -2.671 1.00 94.62 93 ASP A O 1
ATOM 712 N N . GLU A 1 94 ? -1.984 -11.299 -2.403 1.00 94.50 94 GLU A N 1
ATOM 713 C CA . GLU A 1 94 ? -2.314 -11.273 -3.829 1.00 94.50 94 GLU A CA 1
ATOM 714 C C . GLU A 1 94 ? -1.364 -10.417 -4.666 1.00 94.50 94 GLU A C 1
ATOM 716 O O . GLU A 1 94 ? -0.995 -10.805 -5.779 1.00 94.50 94 GLU A O 1
ATOM 721 N N . VAL A 1 95 ? -0.882 -9.302 -4.112 1.00 94.25 95 VAL A N 1
ATOM 722 C CA . VAL A 1 95 ? 0.214 -8.513 -4.700 1.00 94.25 95 VAL A CA 1
ATOM 723 C C . VAL A 1 95 ? 1.477 -9.362 -4.845 1.00 94.25 95 VAL A C 1
ATOM 725 O O . VAL A 1 95 ? 2.172 -9.272 -5.858 1.00 94.25 95 VAL A O 1
ATOM 728 N N . LYS A 1 96 ? 1.792 -10.196 -3.846 1.00 92.19 96 LYS A N 1
ATOM 729 C CA . LYS A 1 96 ? 2.942 -11.105 -3.891 1.00 92.19 96 LYS A CA 1
ATOM 730 C C . LYS A 1 96 ? 2.750 -12.189 -4.952 1.00 92.19 96 LYS A C 1
ATOM 732 O O . LYS A 1 96 ? 3.699 -12.473 -5.679 1.00 92.19 96 LYS A O 1
ATOM 737 N N . ALA A 1 97 ? 1.548 -12.752 -5.067 1.00 91.19 97 ALA A N 1
ATOM 738 C CA . ALA A 1 97 ? 1.216 -13.745 -6.087 1.00 91.19 97 ALA A CA 1
ATOM 739 C C . ALA A 1 97 ? 1.287 -13.174 -7.516 1.00 91.19 97 ALA A C 1
ATOM 741 O O . ALA A 1 97 ? 1.720 -13.872 -8.425 1.00 91.19 97 ALA A O 1
ATOM 742 N N . ALA A 1 98 ? 0.958 -11.893 -7.713 1.00 90.94 98 ALA A N 1
ATOM 743 C CA . ALA A 1 98 ? 1.038 -11.218 -9.015 1.00 90.94 98 ALA A CA 1
ATOM 744 C C . ALA A 1 98 ? 2.475 -10.983 -9.538 1.00 90.94 98 ALA A C 1
AT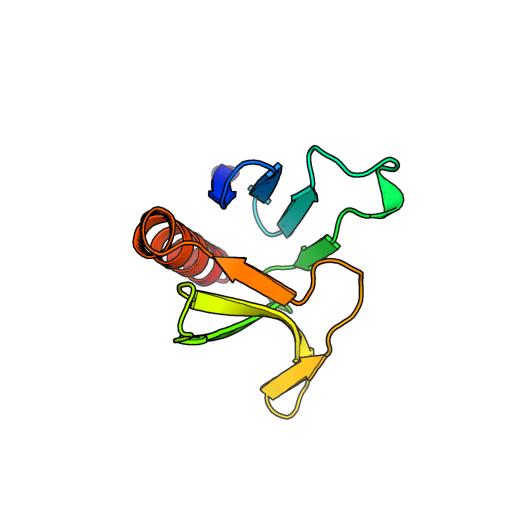OM 746 O O . ALA A 1 98 ? 2.650 -10.487 -10.652 1.00 90.94 98 ALA A O 1
ATOM 747 N N . ARG A 1 99 ? 3.507 -11.304 -8.745 1.00 87.44 99 ARG A N 1
ATOM 748 C CA . ARG A 1 99 ? 4.920 -11.238 -9.165 1.00 87.44 99 ARG A CA 1
ATOM 749 C C . ARG A 1 99 ? 5.368 -12.436 -9.997 1.00 87.44 99 ARG A C 1
ATOM 751 O O . ARG A 1 99 ? 6.423 -12.348 -10.619 1.00 87.44 99 ARG A O 1
ATOM 758 N N . VAL A 1 100 ? 4.636 -13.546 -9.910 1.00 75.12 100 VAL A N 1
ATOM 759 C CA . VAL A 1 100 ? 5.001 -14.849 -10.485 1.00 75.12 100 VAL A CA 1
ATOM 760 C C . VAL A 1 100 ? 4.450 -14.985 -11.900 1.00 75.12 100 VAL A C 1
ATOM 762 O O . VAL A 1 100 ? 3.348 -14.452 -12.166 1.00 75.12 100 VAL A O 1
#

pLDDT: mean 88.85, std 8.56, range [50.75, 96.56]

Radius of gyration: 13.13 Å; chains: 1; bounding box: 33×32×42 Å

Sequence (100 aa):
MAERRYLEVTVGTNIVMVLDHRTVEVFDRTAASTSEVARWHVEHIAVKAKPSKSGLKLTIGNRLADDSIAVAGPRASLTVPPENEAAVIAFFDEVKAARV

Organism: NCBI:txid1303681